Protein AF-X0U310-F1 (afdb_monomer_lite)

Structure (mmCIF, N/CA/C/O backbone):
data_AF-X0U310-F1
#
_entry.id   AF-X0U310-F1
#
loop_
_atom_site.group_PDB
_atom_site.id
_atom_site.type_symbol
_atom_site.label_atom_id
_atom_site.label_alt_id
_atom_site.label_comp_id
_atom_site.label_asym_id
_atom_site.label_entity_id
_atom_site.label_seq_id
_atom_site.pdbx_PDB_ins_code
_atom_site.Cartn_x
_atom_site.Cartn_y
_atom_site.Cartn_z
_atom_site.occupancy
_atom_site.B_iso_or_equiv
_atom_site.auth_seq_id
_atom_site.auth_comp_id
_atom_site.auth_asym_id
_atom_site.auth_atom_id
_atom_site.pdbx_PDB_model_num
ATOM 1 N N . SER A 1 1 ? 7.399 -5.751 -5.946 1.00 79.81 1 SER A N 1
ATOM 2 C CA . SER A 1 1 ? 7.273 -7.109 -5.377 1.00 79.81 1 SER A CA 1
ATOM 3 C C . SER A 1 1 ? 6.467 -7.997 -6.306 1.00 79.81 1 SER A C 1
ATOM 5 O O . SER A 1 1 ? 5.867 -7.481 -7.242 1.00 79.81 1 SER A O 1
ATOM 7 N N . GLU A 1 2 ? 6.464 -9.312 -6.072 1.00 88.25 2 GLU A N 1
ATOM 8 C CA . GLU A 1 2 ? 5.719 -10.295 -6.880 1.00 88.25 2 GLU A CA 1
ATOM 9 C C . GLU A 1 2 ? 4.227 -9.944 -6.984 1.00 88.25 2 GLU A C 1
ATOM 11 O O . GLU A 1 2 ? 3.682 -9.909 -8.081 1.00 88.25 2 GLU A O 1
ATOM 16 N N . ILE A 1 3 ? 3.600 -9.577 -5.860 1.00 86.06 3 ILE A N 1
ATOM 17 C CA . ILE A 1 3 ? 2.176 -9.212 -5.797 1.00 86.06 3 ILE A CA 1
ATOM 18 C C . ILE A 1 3 ? 1.869 -7.960 -6.631 1.00 86.06 3 ILE A C 1
ATOM 20 O O . ILE A 1 3 ? 0.896 -7.952 -7.381 1.00 86.06 3 ILE A O 1
ATOM 24 N N . LEU A 1 4 ? 2.697 -6.913 -6.535 1.00 91.00 4 LEU A N 1
ATOM 25 C CA . LEU A 1 4 ? 2.539 -5.716 -7.370 1.00 91.00 4 LEU A CA 1
ATOM 26 C C . LEU A 1 4 ? 2.738 -6.037 -8.857 1.00 91.00 4 LEU A C 1
ATOM 28 O O . LEU A 1 4 ? 1.983 -5.546 -9.683 1.00 91.00 4 LEU A O 1
ATOM 32 N N . GLY A 1 5 ? 3.688 -6.913 -9.196 1.00 89.69 5 GLY A N 1
ATOM 33 C CA . GLY A 1 5 ? 3.999 -7.266 -10.585 1.00 89.69 5 GLY A CA 1
ATOM 34 C C . GLY A 1 5 ? 2.914 -8.062 -11.320 1.00 89.69 5 GLY A C 1
ATOM 35 O O . GLY A 1 5 ? 2.977 -8.169 -12.540 1.00 89.69 5 GLY A O 1
ATOM 36 N N . ILE A 1 6 ? 1.934 -8.622 -10.603 1.00 93.25 6 ILE A N 1
ATOM 37 C CA . ILE A 1 6 ? 0.799 -9.358 -11.191 1.00 93.25 6 ILE A CA 1
ATOM 38 C C . ILE A 1 6 ? -0.536 -8.623 -11.044 1.00 93.25 6 ILE A C 1
ATOM 40 O O . ILE A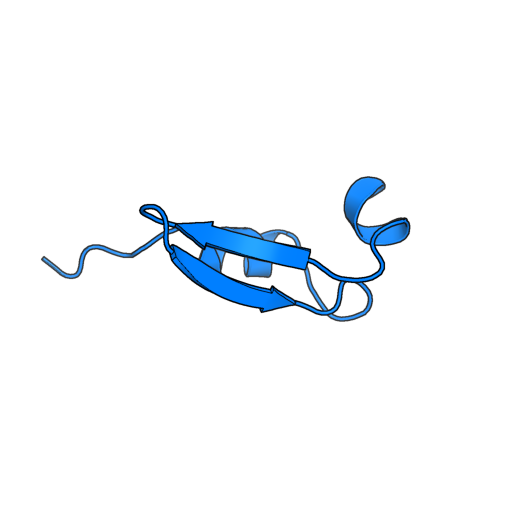 1 6 ? -1.550 -9.057 -11.596 1.00 93.25 6 ILE A O 1
ATOM 44 N N . ALA A 1 7 ? -0.573 -7.547 -10.259 1.00 94.25 7 ALA A N 1
ATOM 45 C CA . ALA A 1 7 ? -1.792 -6.798 -10.032 1.00 94.25 7 ALA A CA 1
ATOM 46 C C . ALA A 1 7 ? -2.102 -5.927 -11.255 1.00 94.25 7 ALA A C 1
ATOM 48 O O . ALA A 1 7 ? -1.222 -5.291 -11.816 1.00 94.25 7 ALA A O 1
ATOM 49 N N . HIS A 1 8 ? -3.377 -5.856 -11.637 1.00 94.94 8 HIS A N 1
ATOM 50 C CA . HIS A 1 8 ? -3.852 -4.855 -12.599 1.00 94.94 8 HIS A CA 1
ATOM 51 C C . HIS A 1 8 ? -4.210 -3.539 -11.893 1.00 94.94 8 HIS A C 1
ATOM 53 O O . HIS A 1 8 ? -4.063 -2.461 -12.453 1.00 94.94 8 HIS A O 1
ATOM 59 N N . ARG A 1 9 ? -4.712 -3.625 -10.653 1.00 95.38 9 ARG A N 1
ATOM 60 C CA . ARG A 1 9 ? -5.122 -2.493 -9.807 1.00 95.38 9 ARG A CA 1
ATOM 61 C C . ARG A 1 9 ? -4.945 -2.873 -8.344 1.00 95.38 9 ARG A C 1
ATOM 63 O O . ARG A 1 9 ? -5.161 -4.032 -7.984 1.00 95.38 9 ARG A O 1
ATOM 70 N N . VAL A 1 10 ? -4.626 -1.900 -7.498 1.00 96.06 10 VAL A N 1
ATOM 71 C CA . VAL A 1 10 ? -4.501 -2.093 -6.049 1.00 96.06 10 VAL A CA 1
ATOM 72 C C . VAL A 1 10 ? -5.481 -1.170 -5.332 1.00 96.06 10 VAL A C 1
ATOM 74 O O . VAL A 1 10 ? -5.420 0.047 -5.470 1.00 96.06 10 VAL A O 1
ATOM 77 N N . LEU A 1 11 ? -6.394 -1.744 -4.547 1.00 97.00 11 LEU A N 1
ATOM 78 C CA . LEU A 1 11 ? -7.296 -0.989 -3.675 1.00 97.00 11 LEU A CA 1
ATOM 79 C C . LEU A 1 11 ? -6.771 -1.042 -2.246 1.00 97.00 11 LEU A C 1
ATOM 81 O O . LEU A 1 11 ? -6.607 -2.124 -1.683 1.00 97.00 11 LEU A O 1
ATOM 85 N N . VAL A 1 12 ? -6.539 0.125 -1.650 1.00 96.00 12 VAL A N 1
ATOM 86 C CA . VAL A 1 12 ? -6.107 0.225 -0.255 1.00 96.00 12 VAL A CA 1
ATOM 87 C C . VAL A 1 12 ? -7.318 0.552 0.608 1.00 96.00 12 VAL A C 1
ATOM 89 O O . VAL A 1 12 ? -8.108 1.441 0.288 1.00 96.00 12 VAL A O 1
ATOM 92 N N . MET A 1 13 ? -7.480 -0.186 1.704 1.00 94.50 13 MET A N 1
ATOM 93 C CA . MET A 1 13 ? -8.588 -0.024 2.640 1.00 94.50 13 MET A CA 1
ATOM 94 C C . MET A 1 13 ? -8.059 0.246 4.048 1.00 94.50 13 MET A C 1
ATOM 96 O O . MET A 1 13 ? -7.094 -0.374 4.488 1.00 94.50 13 MET A O 1
ATOM 100 N N . SER A 1 14 ? -8.726 1.143 4.773 1.00 93.50 14 SER A N 1
ATOM 101 C CA . SER A 1 14 ? -8.466 1.421 6.187 1.00 93.50 14 SER A CA 1
ATOM 102 C C . SER A 1 14 ? -9.784 1.733 6.897 1.00 93.50 14 SER A C 1
ATOM 104 O O . SER A 1 14 ? -10.628 2.450 6.357 1.00 93.50 14 SER A O 1
ATOM 106 N N . GLU A 1 15 ? -9.994 1.164 8.087 1.00 92.19 15 GLU A N 1
ATOM 107 C CA . GLU A 1 15 ? -11.231 1.327 8.879 1.00 92.19 15 GLU A CA 1
ATOM 108 C C . GLU A 1 15 ? -12.522 1.027 8.084 1.00 92.19 15 GLU A C 1
ATOM 110 O O . GLU A 1 15 ? -13.516 1.750 8.165 1.00 92.19 15 GLU A O 1
ATOM 115 N N . GLY A 1 16 ? -12.498 -0.034 7.269 1.00 93.31 16 GLY A N 1
ATOM 116 C CA . GLY A 1 16 ? -13.651 -0.470 6.471 1.00 93.31 16 GLY A CA 1
ATOM 117 C C . GLY A 1 16 ? -14.011 0.456 5.304 1.00 93.31 16 GLY A C 1
ATOM 118 O O . GLY A 1 16 ? -15.104 0.343 4.753 1.00 93.31 16 GLY A O 1
ATOM 119 N N . ARG A 1 17 ? -13.125 1.387 4.925 1.00 93.69 17 ARG A N 1
ATOM 120 C CA . ARG A 1 17 ? -13.320 2.299 3.789 1.00 93.69 17 ARG A CA 1
ATOM 121 C C . ARG A 1 17 ? -12.147 2.214 2.828 1.00 93.69 17 ARG A C 1
ATOM 123 O O . ARG A 1 17 ? -10.997 2.216 3.265 1.00 93.69 17 ARG A O 1
ATOM 130 N N . ILE A 1 18 ? -12.439 2.177 1.530 1.00 96.06 18 ILE A N 1
ATOM 131 C CA . ILE A 1 18 ? -11.416 2.337 0.493 1.00 96.06 18 ILE A CA 1
ATOM 132 C C . ILE A 1 18 ? -10.833 3.743 0.648 1.00 96.06 18 ILE A C 1
ATOM 134 O O . ILE A 1 18 ? -11.571 4.728 0.613 1.00 96.06 18 ILE A O 1
ATOM 138 N N . THR A 1 19 ? -9.529 3.824 0.891 1.00 95.19 19 THR A N 1
ATOM 139 C CA . THR A 1 19 ? -8.812 5.087 1.087 1.00 95.19 19 THR A CA 1
ATOM 140 C C . THR A 1 19 ? -8.198 5.590 -0.206 1.00 95.19 19 THR A C 1
ATOM 142 O O . THR A 1 19 ? -8.139 6.800 -0.404 1.00 95.19 19 THR A O 1
ATOM 145 N N . THR A 1 20 ? -7.774 4.685 -1.090 1.00 96.00 20 THR A N 1
ATOM 146 C CA . THR A 1 20 ? -7.302 5.032 -2.429 1.00 96.00 20 THR A CA 1
ATOM 147 C C . THR A 1 20 ? -7.341 3.830 -3.366 1.00 96.00 20 THR A C 1
ATOM 149 O O . THR A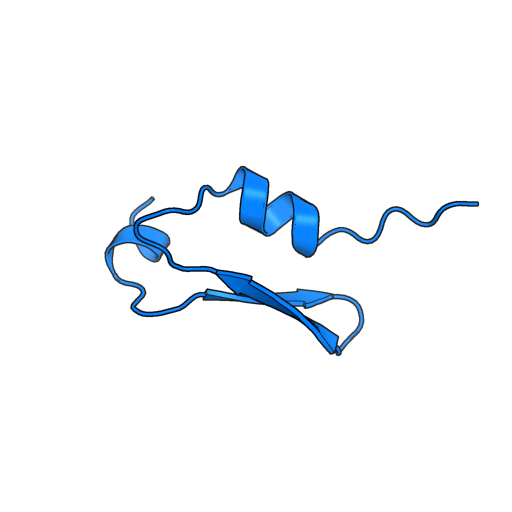 1 20 ? -7.433 2.674 -2.942 1.00 96.00 20 THR A O 1
ATOM 152 N N . GLU A 1 21 ? -7.189 4.131 -4.646 1.00 97.31 21 GLU A N 1
ATOM 153 C CA . GLU A 1 21 ? -6.790 3.191 -5.679 1.00 97.31 21 GLU A CA 1
ATOM 154 C C . GLU A 1 21 ? -5.384 3.548 -6.164 1.00 97.31 21 GLU A C 1
ATOM 156 O O . GLU A 1 21 ? -5.037 4.727 -6.239 1.00 97.31 21 GLU A O 1
ATOM 161 N N . LEU A 1 22 ? -4.581 2.530 -6.456 1.00 96.06 22 LEU A N 1
ATO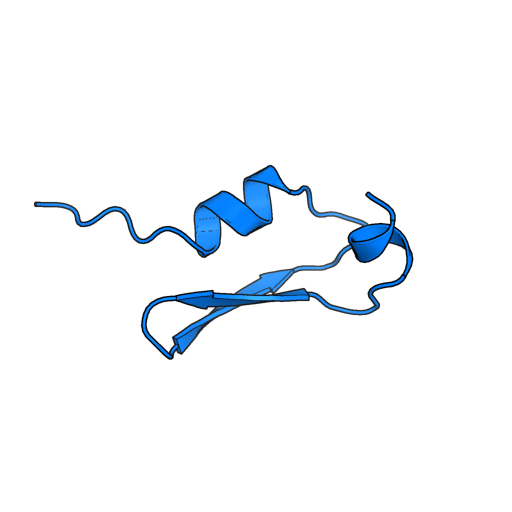M 162 C CA . LEU A 1 22 ? -3.213 2.646 -6.933 1.00 96.06 22 LEU A CA 1
ATOM 163 C C . LEU A 1 22 ? -3.029 1.833 -8.213 1.00 96.06 22 LEU A C 1
ATOM 165 O O . LEU A 1 22 ? -3.546 0.717 -8.347 1.00 96.06 22 LEU A O 1
ATOM 169 N N . ASP A 1 23 ? -2.247 2.406 -9.121 1.00 96.56 23 ASP A N 1
ATOM 170 C CA . ASP A 1 23 ? -1.705 1.719 -10.284 1.00 96.56 23 ASP A CA 1
ATOM 171 C C . ASP A 1 23 ? -0.426 0.972 -9.861 1.00 96.56 23 ASP A C 1
ATOM 173 O O . ASP A 1 23 ? 0.542 1.623 -9.450 1.00 96.56 23 ASP A O 1
ATOM 177 N N . PRO A 1 24 ? -0.404 -0.369 -9.916 1.00 95.06 24 PRO A N 1
ATOM 178 C CA . PRO A 1 24 ? 0.743 -1.164 -9.492 1.00 95.06 24 PRO A CA 1
ATOM 179 C C . PRO A 1 24 ? 2.011 -0.934 -10.324 1.00 95.06 24 PRO A C 1
ATOM 181 O O . PRO A 1 24 ? 3.096 -1.174 -9.799 1.00 95.06 24 PRO A O 1
ATOM 184 N N . GLU A 1 25 ? 1.912 -0.441 -11.566 1.00 95.12 25 GLU A N 1
ATOM 185 C CA . GLU A 1 25 ? 3.092 -0.118 -12.384 1.00 95.12 25 GLU A CA 1
ATOM 186 C C . GLU A 1 25 ? 3.813 1.144 -11.885 1.00 95.12 25 GLU A C 1
ATOM 188 O O . GLU A 1 25 ? 5.022 1.291 -12.060 1.00 95.12 25 GLU A O 1
ATOM 193 N N . ASN A 1 26 ? 3.075 2.037 -11.219 1.00 94.50 26 ASN A N 1
ATOM 194 C CA . ASN A 1 26 ? 3.543 3.356 -10.795 1.00 94.50 26 ASN A CA 1
ATOM 195 C C . ASN A 1 26 ? 3.589 3.538 -9.269 1.00 94.50 26 ASN A C 1
ATOM 197 O O . ASN A 1 26 ? 3.870 4.638 -8.795 1.00 94.50 26 ASN A O 1
ATOM 201 N N . SER A 1 27 ? 3.305 2.487 -8.496 1.00 95.31 27 SER A N 1
ATOM 202 C CA . SER A 1 27 ? 3.196 2.565 -7.035 1.00 95.31 27 SER A CA 1
ATOM 203 C C . SER A 1 27 ? 4.198 1.666 -6.328 1.00 95.31 27 SER A C 1
ATOM 205 O O . SER A 1 27 ? 4.593 0.607 -6.815 1.00 95.31 27 SER A O 1
ATOM 207 N N . THR A 1 28 ? 4.570 2.070 -5.120 1.00 95.00 28 THR A N 1
ATOM 208 C CA . THR A 1 28 ? 5.463 1.317 -4.241 1.00 95.00 28 THR A CA 1
ATOM 209 C C . THR A 1 28 ? 4.709 0.712 -3.059 1.00 95.00 28 THR A C 1
ATOM 211 O O . THR A 1 28 ? 3.558 1.044 -2.766 1.00 95.00 28 THR A O 1
ATOM 214 N N . GLU A 1 29 ? 5.372 -0.175 -2.322 1.00 93.75 29 GLU A N 1
ATOM 215 C CA . GLU A 1 29 ? 4.835 -0.683 -1.055 1.00 93.75 29 GLU A CA 1
ATOM 216 C C . GLU A 1 29 ? 4.722 0.417 0.009 1.00 93.75 29 GLU A C 1
ATOM 218 O O . GLU A 1 29 ? 3.816 0.381 0.842 1.00 93.75 29 GLU A O 1
ATOM 223 N N . GLU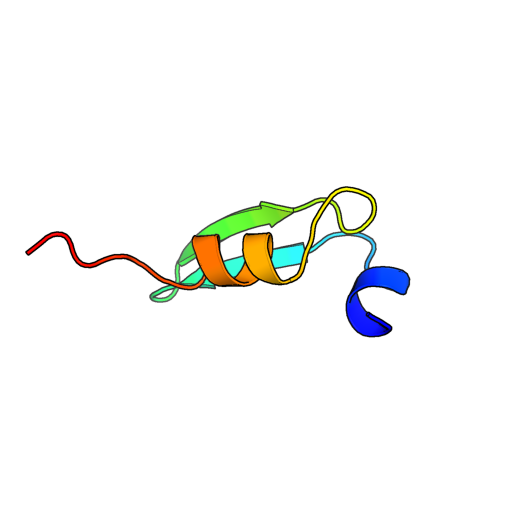 A 1 30 ? 5.590 1.431 -0.046 1.00 94.62 30 GLU A N 1
ATOM 224 C CA . GLU A 1 30 ? 5.506 2.601 0.828 1.00 94.62 30 GLU A CA 1
ATOM 225 C C . GLU A 1 30 ? 4.229 3.408 0.557 1.00 94.62 30 GLU A C 1
ATOM 227 O O . GLU A 1 30 ? 3.554 3.822 1.503 1.00 94.62 30 GLU A O 1
ATOM 232 N N . ASP A 1 31 ? 3.833 3.552 -0.713 1.00 93.62 31 ASP A N 1
ATOM 233 C CA . ASP A 1 31 ? 2.565 4.189 -1.078 1.00 93.62 31 ASP A CA 1
ATOM 234 C C . ASP A 1 31 ? 1.379 3.423 -0.487 1.00 93.62 31 ASP A C 1
ATOM 236 O O . ASP A 1 31 ? 0.502 4.023 0.136 1.00 93.62 31 ASP A O 1
ATOM 240 N N . ILE A 1 32 ? 1.376 2.089 -0.586 1.00 94.38 32 ILE A N 1
ATOM 241 C CA . ILE A 1 32 ? 0.332 1.253 0.027 1.00 94.38 32 ILE A CA 1
ATOM 242 C C . ILE A 1 32 ? 0.259 1.506 1.536 1.00 94.38 32 ILE A C 1
ATOM 244 O O . ILE A 1 32 ? -0.823 1.767 2.068 1.00 94.38 32 ILE A O 1
ATOM 248 N N . LEU A 1 33 ? 1.400 1.465 2.229 1.00 93.88 33 LEU A N 1
ATOM 249 C CA . LEU A 1 33 ? 1.463 1.673 3.677 1.00 93.88 33 LEU A CA 1
ATOM 250 C C . LEU A 1 33 ? 0.961 3.064 4.074 1.00 93.88 33 LEU A C 1
ATOM 252 O O . LEU A 1 33 ? 0.171 3.187 5.013 1.00 93.88 33 LEU A O 1
ATOM 256 N N . LYS A 1 34 ? 1.337 4.100 3.318 1.00 92.94 34 LYS A N 1
ATOM 257 C CA . LYS A 1 34 ? 0.893 5.482 3.531 1.00 92.94 34 LYS A CA 1
ATOM 258 C C . LYS A 1 34 ? -0.632 5.601 3.550 1.00 92.94 34 LYS A C 1
ATOM 260 O O . LYS A 1 34 ? -1.165 6.291 4.417 1.00 92.94 34 LYS A O 1
ATOM 265 N N . PHE A 1 35 ? -1.335 4.927 2.638 1.00 93.38 35 PHE A N 1
ATOM 266 C CA . PHE A 1 35 ? -2.802 4.973 2.562 1.00 93.38 35 PHE A CA 1
ATOM 267 C C . PHE A 1 35 ? -3.509 3.936 3.445 1.00 93.38 35 PHE A C 1
ATOM 269 O O . PHE A 1 35 ? -4.693 4.102 3.756 1.00 93.38 35 PHE A O 1
ATOM 276 N N . ALA A 1 36 ? -2.805 2.882 3.864 1.00 93.31 36 ALA A N 1
ATOM 277 C CA . ALA A 1 36 ? -3.312 1.896 4.813 1.00 93.31 36 ALA A CA 1
ATOM 278 C C . ALA A 1 36 ? -3.321 2.448 6.249 1.00 93.31 36 ALA A C 1
ATOM 280 O O . ALA A 1 36 ? -4.216 2.133 7.040 1.00 93.31 36 ALA A O 1
ATOM 281 N N . THR A 1 37 ? -2.365 3.319 6.588 1.00 88.25 37 THR A N 1
ATOM 282 C CA . THR A 1 37 ? -2.297 3.962 7.903 1.00 88.25 37 THR A CA 1
ATOM 283 C C . THR A 1 37 ? -3.043 5.294 7.912 1.00 88.25 37 THR A C 1
ATOM 285 O O . THR A 1 37 ? -2.613 6.273 7.307 1.00 88.25 37 THR A O 1
ATOM 288 N N . ARG A 1 38 ? -4.136 5.395 8.675 1.00 68.44 38 ARG A N 1
ATOM 289 C CA 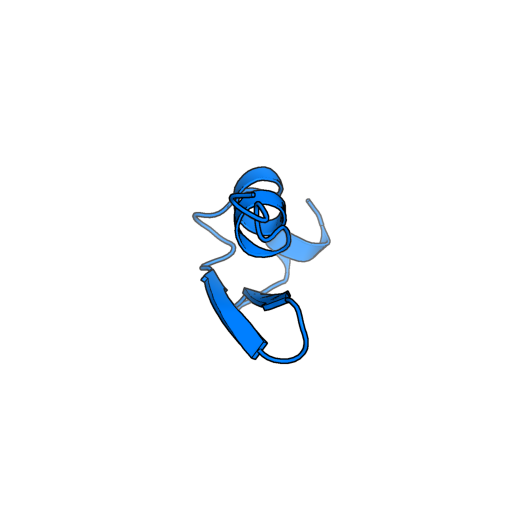. ARG A 1 38 ? -4.613 6.707 9.127 1.00 68.44 38 ARG A CA 1
ATOM 290 C C . ARG A 1 38 ? -3.646 7.202 10.199 1.00 68.44 38 ARG A C 1
ATOM 292 O O . ARG A 1 38 ? -3.606 6.632 11.288 1.00 68.44 38 ARG A O 1
ATOM 299 N N . LYS A 1 39 ? -2.899 8.285 9.951 1.00 61.91 39 LYS A N 1
ATOM 300 C CA . LYS A 1 39 ? -2.387 9.080 11.077 1.00 61.91 39 LYS A CA 1
ATOM 301 C C . LYS A 1 39 ? -3.623 9.599 11.809 1.00 61.91 39 LYS A C 1
ATOM 303 O O . LYS A 1 39 ? -4.302 10.484 11.295 1.00 61.91 39 LYS A O 1
ATOM 308 N N . LYS A 1 40 ? -3.953 9.033 12.975 1.00 53.09 40 LYS A N 1
ATOM 309 C CA . LYS A 1 40 ? -4.800 9.742 13.936 1.00 53.09 40 LYS A CA 1
ATOM 310 C C . LYS A 1 40 ? -4.045 11.027 14.254 1.00 53.09 40 LYS A C 1
ATOM 312 O O . LYS A 1 40 ? -3.053 10.989 14.972 1.00 53.09 40 LYS A O 1
ATOM 317 N N . VAL A 1 41 ? -4.448 12.130 13.633 1.00 55.66 41 VAL A N 1
ATOM 318 C CA . VAL A 1 41 ? -4.086 13.459 14.115 1.00 55.66 41 VAL A CA 1
ATOM 319 C C . VAL A 1 41 ? -4.880 13.614 15.406 1.00 55.66 41 VAL A C 1
ATOM 321 O O . VAL A 1 41 ? -6.068 13.924 15.378 1.00 55.66 41 VAL A O 1
ATOM 324 N N . SER A 1 42 ? -4.254 13.205 16.506 1.00 47.28 42 SER A N 1
ATOM 325 C CA . SER A 1 42 ? -4.602 13.630 17.859 1.00 47.28 42 SER A CA 1
ATOM 326 C C . SER A 1 42 ? -4.095 15.042 18.084 1.00 47.28 42 SER A C 1
ATOM 328 O O . SER A 1 42 ? -2.924 15.269 17.697 1.00 47.28 42 SER A O 1
#

pLDDT: mean 89.18, std 12.4, range [47.28, 97.31]

Sequence (42 aa):
SEILGIAHRVLVMSEGRITTELDPENSTEEDILKFATRKKVS

Radius of gyration: 11.01 Å; chains: 1; bounding box: 21×24×30 Å

Foldseek 3Di:
DVVLVPDQKDFADEPRDGQDIDGSVPDDVVNNVVSRDDPPPD

Secondary structure (DSSP, 8-state):
-HHHHH-S-EEEEETTEEEEEE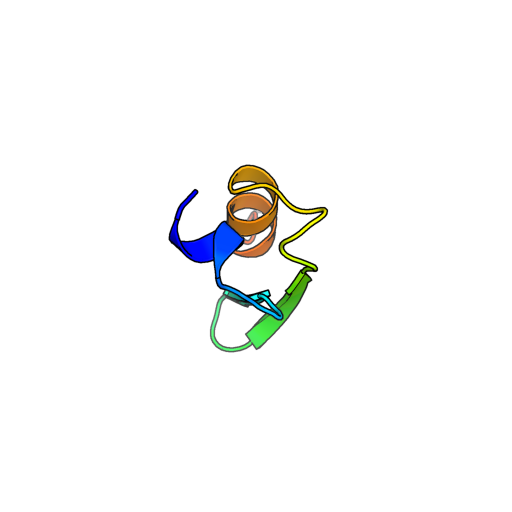-TTT--HHHHHHHH------

Organism: NCBI:txid412755